Protein AF-A0A9Q1GTQ4-F1 (afdb_monomer_lite)

Structure (mmCIF, N/CA/C/O backbone):
data_AF-A0A9Q1GTQ4-F1
#
_entry.id   AF-A0A9Q1GTQ4-F1
#
loop_
_atom_site.group_PDB
_atom_site.id
_atom_site.type_symbol
_atom_site.label_atom_id
_atom_site.label_alt_id
_atom_site.label_comp_id
_atom_site.label_asym_id
_atom_site.label_entity_id
_atom_site.label_seq_id
_atom_site.pdbx_PDB_ins_code
_atom_site.Cartn_x
_atom_site.Cartn_y
_atom_site.Cartn_z
_atom_site.occupancy
_atom_site.B_iso_or_equiv
_atom_site.auth_seq_id
_atom_site.auth_comp_id
_atom_site.auth_asym_id
_atom_site.auth_atom_id
_atom_site.pdbx_PDB_model_num
ATOM 1 N N . MET A 1 1 ? -53.128 17.825 21.025 1.00 37.19 1 MET A N 1
ATOM 2 C CA . MET A 1 1 ? -52.164 16.921 20.366 1.00 37.19 1 MET A CA 1
ATOM 3 C C . MET A 1 1 ? -50.817 17.260 20.965 1.00 37.19 1 MET A C 1
ATOM 5 O O . MET A 1 1 ? -50.356 18.365 20.737 1.00 37.19 1 MET A O 1
ATOM 9 N N . ALA A 1 2 ? -50.318 16.425 21.877 1.00 45.41 2 ALA A N 1
ATOM 10 C CA . ALA A 1 2 ? -49.065 16.674 22.581 1.00 45.41 2 ALA A CA 1
ATOM 11 C C . ALA A 1 2 ? -47.959 15.899 21.868 1.00 45.41 2 ALA A C 1
ATOM 13 O O . ALA A 1 2 ? -48.068 14.682 21.714 1.00 45.41 2 ALA A O 1
ATOM 14 N N . ASP A 1 3 ? -46.935 16.613 21.420 1.00 52.06 3 ASP A N 1
ATOM 15 C CA . ASP A 1 3 ? -45.730 16.022 20.864 1.00 52.06 3 ASP A CA 1
ATOM 16 C C . ASP A 1 3 ? -45.007 15.293 22.002 1.00 52.06 3 ASP A C 1
ATOM 18 O O . ASP A 1 3 ? -44.536 15.903 22.961 1.00 52.06 3 ASP A O 1
ATOM 22 N N . MET A 1 4 ? -45.004 13.963 21.944 1.00 58.16 4 MET A N 1
ATOM 23 C CA . MET A 1 4 ? -44.297 13.112 22.896 1.00 58.16 4 MET A CA 1
ATOM 24 C C . MET A 1 4 ? -42.802 13.225 22.604 1.00 58.16 4 MET A C 1
ATOM 26 O O . MET A 1 4 ? -42.255 12.514 21.762 1.00 58.16 4 MET A O 1
ATOM 30 N N . GLU A 1 5 ? -42.161 14.199 23.242 1.00 65.50 5 GLU A N 1
ATOM 31 C CA . GLU A 1 5 ? -40.735 14.454 23.103 1.00 65.50 5 GLU A CA 1
ATOM 32 C C . GLU A 1 5 ? -39.952 13.238 23.625 1.00 65.50 5 GLU A C 1
ATOM 34 O O . GLU A 1 5 ? -40.071 12.858 24.790 1.00 65.50 5 GLU A O 1
ATOM 39 N N . ALA A 1 6 ? -39.182 12.582 22.751 1.00 68.12 6 ALA A N 1
ATOM 40 C CA . ALA A 1 6 ? -38.368 11.432 23.134 1.00 68.12 6 ALA A CA 1
ATOM 41 C C . ALA A 1 6 ? -37.388 11.817 24.256 1.00 68.12 6 ALA A C 1
ATOM 43 O O . ALA A 1 6 ? -36.678 12.828 24.138 1.00 68.12 6 ALA A O 1
ATOM 44 N N . SER A 1 7 ? -37.343 10.991 25.307 1.00 78.88 7 SER A N 1
ATOM 45 C CA . SER A 1 7 ? -36.493 11.198 26.480 1.00 78.88 7 SER A CA 1
ATOM 46 C C . SER A 1 7 ? -35.016 11.318 26.081 1.00 78.88 7 SER A C 1
ATOM 48 O O . SER A 1 7 ? -34.561 10.732 25.093 1.00 78.88 7 SER A O 1
ATOM 50 N N . VAL A 1 8 ? -34.241 12.082 26.854 1.00 75.75 8 VAL A N 1
ATOM 51 C CA . VAL A 1 8 ? -32.789 12.230 26.654 1.00 75.75 8 VAL A CA 1
ATOM 52 C C . VAL A 1 8 ? -32.092 10.864 26.707 1.00 75.75 8 VAL A C 1
ATOM 54 O O . VAL A 1 8 ? -31.188 10.606 25.905 1.00 75.75 8 VAL A O 1
ATOM 57 N N . GLU A 1 9 ? -32.564 9.956 27.566 1.00 78.06 9 GLU A N 1
ATOM 58 C CA . GLU A 1 9 ? -32.116 8.563 27.625 1.00 78.06 9 GLU A CA 1
ATOM 59 C C . GLU A 1 9 ? -32.265 7.832 26.280 1.00 78.06 9 GLU A C 1
ATOM 61 O O . GLU A 1 9 ? -31.291 7.226 25.817 1.00 78.06 9 GLU A O 1
ATOM 66 N N . ASP A 1 10 ? -33.412 7.952 25.603 1.00 77.06 10 ASP A N 1
ATOM 67 C CA . ASP A 1 10 ? -33.682 7.270 24.326 1.00 77.06 10 ASP A CA 1
ATOM 68 C C . ASP A 1 10 ? -32.749 7.773 23.214 1.00 77.06 10 ASP A C 1
ATOM 70 O O . ASP A 1 10 ? -32.191 6.992 22.435 1.00 77.06 10 ASP A O 1
ATOM 74 N N . LYS A 1 11 ? -32.495 9.088 23.177 1.00 84.19 11 LYS A N 1
ATOM 75 C CA . LYS A 1 11 ? -31.550 9.706 22.229 1.00 84.19 11 LYS A CA 1
ATOM 76 C C . LYS A 1 11 ? -30.117 9.217 22.472 1.00 84.19 11 LYS A C 1
ATOM 78 O O . LYS A 1 11 ? -29.389 8.932 21.518 1.00 84.19 11 LYS A O 1
ATOM 83 N N . SER A 1 12 ? -29.710 9.069 23.735 1.00 82.06 12 SER A N 1
ATOM 84 C CA . SER A 1 12 ? -28.376 8.566 24.094 1.00 82.06 12 SER A CA 1
ATOM 85 C C . SER A 1 12 ? -28.174 7.102 23.682 1.00 82.06 12 SER A C 1
ATOM 87 O O . SER A 1 12 ? -27.089 6.714 23.231 1.00 82.06 12 SER A O 1
ATOM 89 N N . GLN A 1 13 ? -29.232 6.293 23.778 1.00 87.38 13 GLN A N 1
ATOM 90 C CA . GLN A 1 13 ? -29.210 4.888 23.402 1.00 87.38 13 GLN A CA 1
ATOM 91 C C . GLN A 1 13 ? -29.061 4.729 21.887 1.00 87.38 13 GLN A C 1
ATOM 93 O O . GLN A 1 13 ? -28.233 3.934 21.442 1.00 87.38 13 GLN A O 1
ATOM 98 N N . LEU A 1 14 ? -29.747 5.556 21.093 1.00 86.75 14 LEU A N 1
ATOM 99 C CA . LEU A 1 14 ? -29.585 5.585 19.636 1.00 86.75 14 LEU A CA 1
ATOM 100 C C . LEU A 1 14 ? -28.147 5.899 19.209 1.00 86.75 14 LEU A C 1
ATOM 102 O O . LEU A 1 14 ? -27.613 5.225 18.330 1.00 86.75 14 LEU A O 1
ATOM 106 N N . VAL A 1 15 ? -27.485 6.871 19.846 1.00 86.12 15 VAL A N 1
ATOM 107 C CA . VAL A 1 15 ? -26.077 7.198 19.551 1.00 86.12 15 VAL A CA 1
ATOM 108 C C . VAL A 1 15 ? -25.156 6.020 19.871 1.00 86.12 15 VAL A C 1
ATOM 110 O O . VAL A 1 15 ? -24.256 5.706 19.086 1.00 86.12 15 VAL A O 1
ATOM 113 N N . ARG A 1 16 ? -25.385 5.328 20.994 1.00 85.12 16 ARG A N 1
ATOM 114 C CA . ARG A 1 16 ? -24.612 4.134 21.368 1.00 85.12 16 ARG A CA 1
ATOM 115 C C . ARG A 1 16 ? -24.807 3.003 20.364 1.00 85.12 16 ARG A C 1
ATOM 117 O O . ARG A 1 16 ? -23.817 2.429 19.913 1.00 85.12 16 ARG A O 1
ATOM 124 N N . GLU A 1 17 ? -26.045 2.711 19.977 1.00 86.56 17 GLU A N 1
ATOM 125 C CA . GLU A 1 17 ? -26.339 1.666 18.992 1.00 86.56 17 GLU A CA 1
ATOM 126 C C . GLU A 1 17 ? -25.802 2.024 17.597 1.00 86.56 17 GLU A C 1
ATOM 128 O O . GLU A 1 17 ? -25.155 1.201 16.949 1.00 86.56 17 GLU A O 1
ATOM 133 N N . PHE A 1 18 ? -25.937 3.279 17.162 1.00 85.50 18 PHE A N 1
ATOM 134 C CA . PHE A 1 18 ? -25.350 3.757 15.908 1.00 85.50 18 PHE A CA 1
ATOM 135 C C . PHE A 1 18 ? -23.821 3.637 15.905 1.00 85.50 18 PHE A C 1
ATOM 137 O O . PHE A 1 18 ? -23.231 3.173 14.926 1.00 85.50 18 PHE A O 1
ATOM 144 N N . THR A 1 19 ? -23.170 3.989 17.017 1.00 83.00 19 THR A N 1
ATOM 145 C CA . THR A 1 19 ? -21.713 3.881 17.169 1.00 83.00 19 THR A CA 1
ATOM 146 C C . THR A 1 19 ? -21.248 2.425 17.150 1.00 83.00 19 THR A C 1
ATOM 148 O O . THR A 1 19 ? -20.193 2.142 16.588 1.00 83.00 19 THR A O 1
ATOM 151 N N . LYS A 1 20 ? -22.031 1.477 17.683 1.00 82.06 20 LYS A N 1
ATOM 152 C CA . LYS A 1 20 ? -21.726 0.038 17.581 1.00 82.06 20 LYS A CA 1
ATOM 153 C C . LYS A 1 20 ? -21.799 -0.466 16.138 1.00 82.06 20 LYS A C 1
ATOM 155 O O . LYS A 1 20 ? -20.932 -1.223 15.713 1.00 82.06 20 LYS A O 1
ATOM 160 N N . VAL A 1 21 ? -22.808 -0.039 15.375 1.00 80.50 21 VAL A N 1
ATOM 161 C CA . VAL A 1 21 ? -23.027 -0.499 13.990 1.00 80.50 21 VAL A CA 1
ATOM 162 C C . VAL A 1 21 ? -22.034 0.136 13.009 1.00 80.50 21 VAL A C 1
ATOM 164 O O . VAL A 1 21 ? -21.502 -0.530 12.108 1.00 80.50 21 VAL A O 1
ATOM 167 N N . ARG A 1 22 ? -21.791 1.443 13.151 1.00 73.00 22 ARG A N 1
ATOM 168 C CA . ARG A 1 22 ? -20.939 2.202 12.231 1.00 73.00 22 ARG A CA 1
ATOM 169 C C . ARG A 1 22 ? -19.496 2.326 12.690 1.00 73.00 22 ARG A C 1
ATOM 171 O O . ARG A 1 22 ? -18.652 2.350 11.817 1.00 73.00 22 ARG A O 1
ATOM 178 N N . GLY A 1 23 ? -19.188 2.306 13.983 1.00 76.94 23 GLY A N 1
ATOM 179 C CA . GLY A 1 23 ? -17.821 2.407 14.506 1.00 76.94 23 GLY A CA 1
ATOM 180 C C . GLY A 1 23 ? -17.156 3.767 14.248 1.00 76.94 23 GLY A C 1
ATOM 181 O O . GLY A 1 23 ? -17.248 4.332 13.165 1.00 76.94 23 GLY A O 1
ATOM 182 N N . LEU A 1 24 ? -16.412 4.286 15.227 1.00 77.31 24 LEU A N 1
ATOM 183 C CA . LEU A 1 24 ? -15.738 5.593 15.110 1.00 77.31 24 LEU A CA 1
ATOM 184 C C . LEU A 1 24 ? -14.601 5.614 14.070 1.00 77.31 24 LEU A C 1
ATOM 186 O O . LEU A 1 24 ? -14.253 6.668 13.555 1.00 77.31 24 LEU A O 1
ATOM 190 N N . VAL A 1 25 ? -14.020 4.451 13.757 1.00 79.69 25 VAL A N 1
ATOM 191 C CA . VAL A 1 25 ? -12.807 4.318 12.919 1.00 79.69 25 VAL A CA 1
ATOM 192 C C . VAL A 1 25 ? -13.102 3.584 11.600 1.00 79.69 25 VAL A C 1
ATOM 194 O O . VAL A 1 25 ? -12.208 3.312 10.798 1.00 79.69 25 VAL A O 1
ATOM 197 N N . LYS A 1 26 ? -14.369 3.241 11.338 1.00 82.88 26 LYS A N 1
ATOM 198 C CA . LYS A 1 26 ? -14.732 2.382 10.202 1.00 82.88 26 LYS A CA 1
ATOM 199 C C . LYS A 1 26 ? -14.454 3.036 8.855 1.00 82.88 26 LYS A C 1
ATOM 201 O O . LYS A 1 26 ? -14.021 2.333 7.954 1.00 82.88 26 LYS A O 1
ATOM 206 N N . GLU A 1 27 ? -14.619 4.350 8.732 1.00 82.12 27 GLU A N 1
ATOM 207 C CA . GLU A 1 27 ? -14.321 5.085 7.491 1.00 82.12 27 GLU A CA 1
ATOM 208 C C . GLU A 1 27 ? -12.826 5.050 7.138 1.00 82.12 27 GLU A C 1
ATOM 210 O O . GLU A 1 27 ? -12.443 4.811 5.990 1.00 82.12 27 GLU A O 1
ATOM 215 N N . GLN A 1 28 ? -11.955 5.202 8.141 1.00 80.25 28 GLN A N 1
ATOM 216 C CA . GLN A 1 28 ? -10.507 5.096 7.946 1.00 80.25 28 GLN A CA 1
ATOM 217 C C . GLN A 1 28 ? -10.112 3.674 7.537 1.00 80.25 28 GLN A C 1
ATOM 219 O O . GLN A 1 28 ? -9.331 3.482 6.608 1.00 80.25 28 GLN A O 1
ATOM 224 N N . LEU A 1 29 ? -10.705 2.662 8.176 1.00 85.75 29 LEU A N 1
ATOM 225 C CA . LEU A 1 29 ? -10.453 1.270 7.816 1.00 85.75 29 LEU A CA 1
ATOM 226 C C . LEU A 1 29 ? -11.009 0.929 6.427 1.00 85.75 29 LEU A C 1
ATOM 228 O O . LEU A 1 29 ? -10.377 0.199 5.666 1.00 85.75 29 LEU A O 1
ATOM 232 N N . HIS A 1 30 ? -12.182 1.456 6.086 1.00 86.75 30 HIS A N 1
ATOM 233 C CA . HIS A 1 30 ? -12.830 1.215 4.806 1.00 86.75 30 HIS A CA 1
ATOM 234 C C . HIS A 1 30 ? -12.024 1.814 3.653 1.00 86.75 30 HIS A C 1
ATOM 236 O O . HIS A 1 30 ? -11.713 1.098 2.702 1.00 86.75 30 HIS A O 1
ATOM 242 N N . SER A 1 31 ? -11.613 3.081 3.767 1.00 86.06 31 SER A N 1
ATOM 243 C CA . SER A 1 31 ? -10.783 3.743 2.754 1.00 86.06 31 SER A CA 1
ATOM 244 C C . SER A 1 31 ? -9.420 3.064 2.597 1.00 86.06 31 SER A C 1
ATOM 246 O O . SER A 1 31 ? -8.992 2.804 1.473 1.00 86.06 31 SER A O 1
ATOM 248 N N . TYR A 1 32 ? -8.777 2.667 3.700 1.00 83.06 32 TYR A N 1
ATOM 249 C CA . TYR A 1 32 ? -7.516 1.927 3.657 1.00 83.06 32 TYR A CA 1
ATOM 250 C C . TYR A 1 32 ? -7.658 0.548 2.993 1.00 83.06 32 TYR A C 1
ATOM 252 O O . TYR A 1 32 ? -6.874 0.192 2.112 1.00 83.06 32 TYR A O 1
ATOM 260 N N . ASN A 1 33 ? -8.691 -0.222 3.346 1.00 86.56 33 ASN A N 1
ATOM 261 C CA . ASN A 1 33 ? -8.950 -1.526 2.729 1.00 86.56 33 ASN A CA 1
ATOM 262 C C . ASN A 1 33 ? -9.281 -1.396 1.236 1.00 86.56 33 ASN A C 1
ATOM 264 O O . ASN A 1 33 ? -8.821 -2.203 0.422 1.00 86.56 33 ASN A O 1
ATOM 268 N N . HIS A 1 34 ? -10.052 -0.375 0.859 1.00 89.38 34 HIS A N 1
ATOM 269 C CA . HIS A 1 34 ? -10.333 -0.072 -0.539 1.00 89.38 34 HIS A CA 1
ATOM 270 C C . HIS A 1 34 ? -9.045 0.269 -1.302 1.00 89.38 34 HIS A C 1
ATOM 272 O O . HIS A 1 34 ? -8.798 -0.275 -2.381 1.00 89.38 34 HIS A O 1
ATOM 278 N N . PHE A 1 35 ? -8.170 1.074 -0.694 1.00 86.50 35 PHE A N 1
ATOM 279 C CA . PHE A 1 35 ? -6.880 1.428 -1.272 1.00 86.50 35 PHE A CA 1
ATOM 280 C C . PHE A 1 35 ? -5.991 0.200 -1.529 1.00 86.50 35 PHE A C 1
ATOM 282 O O . PHE A 1 35 ? -5.483 0.015 -2.638 1.00 86.50 35 PHE A O 1
ATOM 289 N N . LEU A 1 36 ? -5.852 -0.678 -0.530 1.00 84.50 36 LEU A N 1
ATOM 290 C CA . LEU A 1 36 ? -5.027 -1.888 -0.625 1.00 84.50 36 LEU A CA 1
ATOM 291 C C . LEU A 1 36 ? -5.531 -2.892 -1.669 1.00 84.50 36 LEU A C 1
ATOM 293 O O . LEU A 1 36 ? -4.737 -3.611 -2.277 1.00 84.50 36 LEU A O 1
ATOM 297 N N . THR A 1 37 ? -6.846 -2.991 -1.852 1.00 85.56 37 THR A N 1
ATOM 298 C CA . THR A 1 37 ? -7.453 -4.013 -2.718 1.00 85.56 37 THR A CA 1
ATOM 299 C C . THR A 1 37 ? -7.638 -3.544 -4.156 1.00 85.56 37 THR A C 1
ATOM 301 O O . THR A 1 37 ? -7.492 -4.350 -5.083 1.00 85.56 37 THR A O 1
ATOM 304 N N . THR A 1 38 ? -7.946 -2.259 -4.339 1.00 88.81 38 THR A N 1
ATOM 305 C CA . THR A 1 38 ? -8.444 -1.707 -5.603 1.00 88.81 38 THR A CA 1
ATOM 306 C C . THR A 1 38 ? -7.512 -0.627 -6.141 1.00 88.81 38 THR A C 1
ATOM 308 O O . THR A 1 38 ? -6.903 -0.818 -7.196 1.00 88.81 38 THR A O 1
ATOM 311 N N . GLU A 1 39 ? -7.317 0.461 -5.397 1.00 86.25 39 GLU A N 1
ATOM 312 C CA . GLU A 1 39 ? -6.612 1.647 -5.908 1.00 86.25 39 GLU A CA 1
ATOM 313 C C . GLU A 1 39 ? -5.142 1.393 -6.229 1.00 86.25 39 GLU A C 1
ATOM 315 O O . GLU A 1 39 ? -4.646 1.847 -7.262 1.00 86.25 39 GLU A O 1
ATOM 320 N N . ILE A 1 40 ? -4.439 0.604 -5.410 1.00 84.69 40 ILE A N 1
ATOM 321 C CA . ILE A 1 40 ? -3.039 0.263 -5.689 1.00 84.69 40 ILE A CA 1
ATOM 322 C C . ILE A 1 40 ? -2.897 -0.484 -7.023 1.00 84.69 40 ILE A C 1
ATOM 324 O O . ILE A 1 40 ? -1.975 -0.227 -7.799 1.00 84.69 40 ILE A O 1
ATOM 328 N N . ARG A 1 41 ? -3.850 -1.366 -7.345 1.00 85.88 41 ARG A N 1
ATOM 329 C CA . ARG A 1 41 ? -3.860 -2.109 -8.610 1.00 85.88 41 ARG A CA 1
ATOM 330 C C . ARG A 1 41 ? -4.225 -1.204 -9.775 1.00 85.88 41 ARG A C 1
ATOM 332 O O . ARG A 1 41 ? -3.596 -1.304 -10.825 1.00 85.88 41 ARG A O 1
ATOM 339 N N . ASN A 1 42 ? -5.203 -0.320 -9.594 1.00 87.62 42 ASN A N 1
ATOM 340 C CA . ASN A 1 42 ? -5.592 0.663 -10.604 1.00 87.62 42 ASN A CA 1
ATOM 341 C C . ASN A 1 42 ? -4.419 1.587 -10.954 1.00 87.62 42 ASN A C 1
ATOM 343 O O . ASN A 1 42 ? -4.101 1.760 -12.128 1.00 87.62 42 ASN A O 1
ATOM 347 N N . THR A 1 43 ? -3.705 2.078 -9.942 1.00 82.81 43 THR A N 1
ATOM 348 C CA . THR A 1 43 ? -2.539 2.958 -10.106 1.00 82.81 43 THR A CA 1
ATOM 349 C C . THR A 1 43 ? -1.419 2.277 -10.898 1.00 82.81 43 THR A C 1
ATOM 351 O O . THR A 1 43 ? -0.847 2.870 -11.817 1.00 82.81 43 THR A O 1
ATOM 354 N N . VAL A 1 44 ? -1.132 1.007 -10.589 1.00 83.12 44 VAL A N 1
ATOM 355 C CA . VAL A 1 44 ? -0.137 0.203 -11.319 1.00 83.12 44 VAL A CA 1
ATOM 356 C C . VAL A 1 44 ? -0.597 -0.115 -12.743 1.00 83.12 44 VAL A C 1
ATOM 358 O O . VAL A 1 44 ? 0.220 -0.117 -13.658 1.00 83.12 44 VAL A O 1
ATOM 361 N N . ARG A 1 45 ? -1.897 -0.339 -12.970 1.00 84.06 45 ARG A N 1
ATOM 362 C CA . ARG A 1 45 ? -2.454 -0.553 -14.317 1.00 84.06 45 ARG A CA 1
ATOM 363 C C . ARG A 1 45 ? -2.362 0.691 -15.195 1.00 84.06 45 ARG A C 1
ATOM 365 O O . ARG A 1 45 ? -2.080 0.550 -16.380 1.00 84.06 45 ARG A O 1
ATOM 372 N N . MET A 1 46 ? -2.576 1.881 -14.632 1.00 81.81 46 MET A N 1
ATOM 373 C CA . MET A 1 46 ? -2.426 3.140 -15.372 1.00 81.81 46 MET A CA 1
ATOM 374 C C . MET A 1 46 ? -0.972 3.398 -15.781 1.00 81.81 46 MET A C 1
ATOM 376 O O . MET A 1 46 ? -0.723 3.919 -16.862 1.00 81.81 46 MET A O 1
ATOM 380 N N . ASN A 1 47 ? -0.015 2.976 -14.952 1.00 78.00 47 ASN A N 1
ATOM 381 C CA . ASN A 1 47 ? 1.421 3.131 -15.191 1.00 78.00 47 ASN A CA 1
ATOM 382 C C . ASN A 1 47 ? 2.090 1.775 -15.468 1.00 78.00 47 ASN A C 1
ATOM 384 O O . ASN A 1 47 ? 3.116 1.434 -14.878 1.00 78.00 47 ASN A O 1
ATOM 388 N N . ASN A 1 48 ? 1.475 0.962 -16.329 1.00 80.31 48 ASN A N 1
ATOM 389 C CA . ASN A 1 48 ? 1.846 -0.443 -16.486 1.00 80.31 48 ASN A CA 1
ATOM 390 C C . ASN A 1 48 ? 3.167 -0.674 -17.225 1.00 80.31 48 ASN A C 1
ATOM 392 O O . ASN A 1 48 ? 3.726 -1.756 -17.076 1.00 80.31 48 ASN A O 1
ATOM 396 N N . GLU A 1 49 ? 3.669 0.276 -18.016 1.00 82.25 49 GLU A N 1
ATOM 397 C CA . GLU A 1 49 ? 4.819 0.060 -18.890 1.00 82.25 49 GLU A CA 1
ATOM 398 C C . GLU A 1 49 ? 5.818 1.216 -18.860 1.00 82.25 49 GLU A C 1
ATOM 400 O O . GLU A 1 49 ? 5.477 2.380 -19.048 1.00 82.25 49 GLU A O 1
ATOM 405 N N . ILE A 1 50 ? 7.088 0.864 -18.677 1.00 82.88 50 ILE A N 1
ATOM 406 C CA . ILE A 1 50 ? 8.230 1.766 -18.765 1.00 82.88 50 ILE A CA 1
ATOM 407 C C . ILE A 1 50 ? 9.099 1.284 -19.923 1.00 82.88 50 ILE A C 1
ATOM 409 O O . ILE A 1 50 ? 9.590 0.153 -19.913 1.00 82.88 50 ILE A O 1
ATOM 413 N N . ARG A 1 51 ? 9.307 2.143 -20.922 1.00 81.62 51 ARG A N 1
ATOM 414 C CA . ARG A 1 51 ? 10.166 1.859 -22.081 1.00 81.62 51 ARG A CA 1
ATOM 415 C C . ARG A 1 51 ? 11.512 2.554 -21.954 1.00 81.62 51 ARG A C 1
ATOM 417 O O . ARG A 1 51 ? 11.605 3.653 -21.404 1.00 81.62 51 ARG A O 1
ATOM 424 N N . SER A 1 52 ? 12.556 1.927 -22.490 1.00 79.69 52 SER A N 1
ATOM 425 C CA . SER A 1 52 ? 13.845 2.595 -22.655 1.00 79.69 52 SER A CA 1
ATOM 426 C C . SER A 1 52 ? 13.737 3.705 -23.703 1.00 79.69 52 SER A C 1
ATOM 428 O O . SER A 1 52 ? 13.058 3.555 -24.716 1.00 79.69 52 SER A O 1
ATOM 430 N N . ARG A 1 53 ? 14.438 4.819 -23.468 1.00 78.44 53 ARG A N 1
ATOM 431 C CA . ARG A 1 53 ? 14.548 5.917 -24.443 1.00 78.44 53 ARG A CA 1
ATOM 432 C C . ARG A 1 53 ? 15.443 5.560 -25.631 1.00 78.44 53 ARG A C 1
ATOM 434 O O . ARG A 1 53 ? 15.264 6.126 -26.699 1.00 78.44 53 ARG A O 1
ATOM 441 N N . VAL A 1 54 ? 16.409 4.663 -25.424 1.00 78.62 54 VAL A N 1
ATOM 442 C CA . VAL A 1 54 ? 17.412 4.283 -26.435 1.00 78.62 54 VAL A CA 1
ATOM 443 C C . VAL A 1 54 ? 16.882 3.176 -27.345 1.00 78.62 54 VAL A C 1
ATOM 445 O O . VAL A 1 54 ? 17.051 3.236 -28.554 1.00 78.62 54 VAL A O 1
ATOM 448 N N . ASP A 1 55 ? 16.193 2.191 -26.765 1.00 78.19 55 ASP A N 1
ATOM 449 C CA . ASP A 1 55 ? 15.691 1.011 -27.468 1.00 78.19 55 ASP A CA 1
ATOM 450 C C . ASP A 1 55 ? 14.216 0.772 -2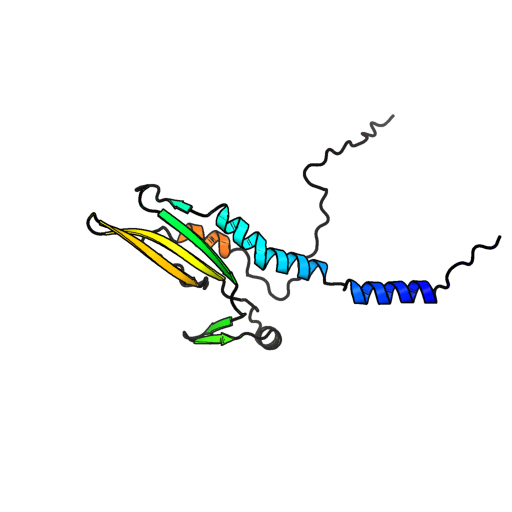7.108 1.00 78.19 55 ASP A C 1
ATOM 452 O O . ASP A 1 55 ? 13.937 0.232 -26.032 1.00 78.19 55 ASP A O 1
ATOM 456 N N . PRO A 1 56 ? 13.249 1.097 -27.986 1.00 80.12 56 PRO A N 1
ATOM 457 C CA . PRO A 1 56 ? 11.823 0.938 -27.682 1.00 80.12 56 PRO A CA 1
ATOM 458 C C . PRO A 1 56 ? 11.391 -0.530 -27.530 1.00 80.12 56 PRO A C 1
ATOM 460 O O . PRO A 1 56 ? 10.335 -0.811 -26.970 1.00 80.12 56 PRO A O 1
ATOM 463 N N . GLU A 1 57 ? 12.210 -1.474 -27.999 1.00 80.38 57 GLU A N 1
ATOM 464 C CA . GLU A 1 57 ? 11.984 -2.914 -27.833 1.00 80.38 57 GLU A CA 1
ATOM 465 C C . GLU A 1 57 ? 12.311 -3.422 -26.419 1.00 80.38 57 GLU A C 1
ATOM 467 O O . GLU A 1 57 ? 11.912 -4.528 -26.054 1.00 80.38 57 GLU A O 1
ATOM 472 N N . ILE A 1 58 ? 13.042 -2.635 -25.622 1.00 80.50 58 ILE A N 1
ATOM 473 C CA . ILE A 1 58 ? 13.344 -2.931 -24.222 1.00 80.50 58 ILE A CA 1
ATOM 474 C C . ILE A 1 58 ? 12.313 -2.212 -23.357 1.00 80.50 58 ILE A C 1
ATOM 476 O O . ILE A 1 58 ? 12.302 -0.982 -23.250 1.00 80.50 58 ILE A O 1
ATOM 480 N N . TYR A 1 59 ? 11.456 -3.000 -22.714 1.00 81.44 59 TYR A N 1
ATOM 481 C CA . TYR A 1 59 ? 10.424 -2.495 -21.821 1.00 81.44 59 TYR A CA 1
ATOM 482 C C . TYR A 1 59 ? 10.341 -3.303 -20.527 1.00 81.44 59 TYR A C 1
ATOM 484 O O . TYR A 1 59 ? 10.705 -4.482 -20.463 1.00 81.44 59 TYR A O 1
ATOM 492 N N . LEU A 1 60 ? 9.840 -2.635 -19.493 1.00 82.81 60 LEU A N 1
ATOM 493 C CA . LEU A 1 60 ? 9.463 -3.183 -18.202 1.00 82.81 60 LEU A CA 1
ATOM 494 C C . LEU A 1 60 ? 7.959 -2.999 -18.045 1.00 82.81 60 LEU A C 1
ATOM 496 O O . LEU A 1 60 ? 7.462 -1.884 -18.158 1.00 82.81 60 LEU A O 1
ATOM 500 N N . ARG A 1 61 ? 7.242 -4.087 -17.776 1.00 84.81 61 ARG A N 1
ATOM 501 C CA . ARG A 1 61 ? 5.796 -4.103 -17.596 1.00 84.81 61 ARG A CA 1
ATOM 502 C C . ARG A 1 61 ? 5.416 -4.648 -16.224 1.00 84.81 61 ARG A C 1
ATOM 504 O O . ARG A 1 61 ? 5.820 -5.751 -15.854 1.00 84.81 61 ARG A O 1
ATOM 511 N N . PHE A 1 62 ? 4.601 -3.904 -15.492 1.00 84.56 62 PHE A N 1
ATOM 512 C CA . PHE A 1 62 ? 3.988 -4.352 -14.248 1.00 84.56 62 PHE A CA 1
ATOM 513 C C . PHE A 1 62 ? 2.732 -5.170 -14.565 1.00 84.56 62 PHE A C 1
ATOM 515 O O . PHE A 1 62 ? 1.814 -4.682 -15.221 1.00 84.56 62 PHE A O 1
ATOM 522 N N . LYS A 1 63 ? 2.698 -6.432 -14.125 1.00 85.88 63 LYS A N 1
ATOM 523 C CA . LYS A 1 63 ? 1.538 -7.318 -14.313 1.00 85.88 63 LYS A CA 1
ATOM 524 C C . LYS A 1 63 ? 0.567 -7.249 -13.141 1.00 85.88 63 LYS A C 1
ATOM 526 O O . LYS A 1 63 ? -0.638 -7.169 -13.348 1.00 85.88 63 LYS A O 1
ATOM 531 N N . ASP A 1 64 ? 1.093 -7.340 -11.924 1.00 85.06 64 ASP A N 1
ATOM 532 C CA . ASP A 1 64 ? 0.286 -7.425 -10.708 1.00 85.06 64 ASP A CA 1
ATOM 533 C C . ASP A 1 64 ? 1.058 -6.876 -9.504 1.00 85.06 64 ASP A C 1
ATOM 535 O O . ASP A 1 64 ? 2.292 -6.908 -9.485 1.00 85.06 64 ASP A O 1
ATOM 539 N N . VAL A 1 65 ? 0.326 -6.398 -8.500 1.00 85.06 65 VAL A N 1
ATOM 540 C CA . VAL A 1 65 ? 0.864 -5.886 -7.236 1.00 85.06 65 VAL A CA 1
ATOM 541 C C . VAL A 1 65 ? 0.053 -6.439 -6.069 1.00 85.06 65 VAL A C 1
ATOM 543 O O . VAL A 1 65 ? -1.181 -6.488 -6.105 1.00 85.06 65 VAL A O 1
ATOM 546 N N . LYS A 1 66 ? 0.754 -6.878 -5.025 1.00 83.75 66 LYS A N 1
ATOM 547 C CA . LYS A 1 66 ? 0.162 -7.422 -3.803 1.00 83.75 66 LYS A CA 1
ATOM 548 C C . LYS A 1 66 ? 0.899 -6.890 -2.586 1.00 83.75 66 LYS A C 1
ATOM 550 O O . LYS A 1 66 ? 2.108 -6.703 -2.621 1.00 83.75 66 LYS A O 1
ATOM 555 N N . VAL A 1 67 ? 0.167 -6.669 -1.505 1.00 83.12 67 VAL A N 1
ATOM 556 C CA . VAL A 1 67 ? 0.751 -6.336 -0.204 1.00 83.12 67 VAL A CA 1
ATOM 557 C C . VAL A 1 67 ? 0.814 -7.621 0.615 1.00 83.12 67 VAL A C 1
ATOM 559 O O . VAL A 1 67 ? -0.179 -8.343 0.697 1.00 83.12 67 VAL A O 1
ATOM 562 N N . GLY A 1 68 ? 1.999 -7.941 1.133 1.00 83.69 68 GLY A N 1
ATOM 563 C CA . GLY A 1 68 ? 2.243 -9.133 1.938 1.00 83.69 68 GLY A CA 1
ATOM 564 C C . GLY A 1 68 ? 1.846 -8.954 3.402 1.00 83.69 68 GLY A C 1
ATOM 565 O O . GLY A 1 68 ? 1.205 -7.977 3.788 1.00 83.69 68 GLY A O 1
ATOM 566 N N . GLU A 1 69 ? 2.259 -9.899 4.245 1.00 86.19 69 GLU A N 1
ATOM 567 C CA . GLU A 1 69 ? 2.073 -9.770 5.689 1.00 86.19 69 GLU A CA 1
ATOM 568 C C . GLU A 1 69 ? 3.130 -8.852 6.327 1.00 86.19 69 GLU A C 1
ATOM 570 O O . GLU A 1 69 ? 4.294 -8.869 5.903 1.00 86.19 69 GLU A O 1
ATOM 575 N N . PRO A 1 70 ? 2.772 -8.107 7.390 1.00 85.62 70 PRO A N 1
ATOM 576 C CA . PRO A 1 70 ? 3.702 -7.275 8.144 1.00 85.62 70 PRO A CA 1
ATOM 577 C C . PRO A 1 70 ? 4.934 -8.057 8.599 1.00 85.62 70 PRO A C 1
ATOM 579 O O . PRO A 1 70 ? 4.856 -8.971 9.424 1.00 85.62 70 PRO A O 1
ATOM 582 N N . SER A 1 71 ? 6.082 -7.724 8.017 1.00 83.69 71 SER A N 1
ATOM 583 C CA . SER A 1 71 ? 7.326 -8.461 8.202 1.00 83.69 71 SER A CA 1
ATOM 584 C C . SER A 1 71 ? 8.535 -7.578 7.930 1.00 83.69 71 SER A C 1
ATOM 586 O O . SER A 1 71 ? 8.471 -6.616 7.166 1.00 83.69 71 SER A O 1
ATOM 588 N N . ILE A 1 72 ? 9.648 -7.919 8.573 1.00 82.00 72 ILE A N 1
ATOM 589 C CA . ILE A 1 72 ? 10.935 -7.249 8.414 1.00 82.00 72 ILE A CA 1
ATOM 590 C C . ILE A 1 72 ? 12.005 -8.269 8.033 1.00 82.00 72 ILE A C 1
ATOM 592 O O . ILE A 1 72 ? 12.013 -9.400 8.524 1.00 82.00 72 ILE A O 1
ATOM 596 N N . MET A 1 73 ? 12.907 -7.862 7.143 1.00 78.56 73 MET A N 1
ATOM 597 C CA . MET A 1 73 ? 14.122 -8.607 6.830 1.00 78.56 73 MET A CA 1
ATOM 598 C C . MET A 1 73 ? 15.210 -8.195 7.817 1.00 78.56 73 MET A C 1
ATOM 600 O O . MET A 1 73 ? 15.657 -7.051 7.785 1.00 78.56 73 MET A O 1
ATOM 604 N N . ILE A 1 74 ? 15.634 -9.116 8.678 1.00 79.44 74 ILE A N 1
ATOM 605 C CA . ILE A 1 74 ? 16.782 -8.925 9.572 1.00 79.44 74 ILE A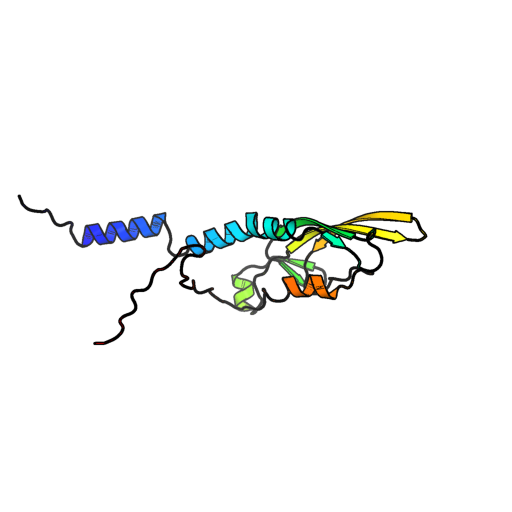 CA 1
ATOM 606 C C . ILE A 1 74 ? 17.751 -10.067 9.283 1.00 79.44 74 ILE A C 1
ATOM 608 O O . ILE A 1 74 ? 17.356 -11.229 9.357 1.00 79.44 74 ILE A O 1
ATOM 612 N N . ASP A 1 75 ? 18.982 -9.735 8.894 1.00 81.06 75 ASP A N 1
ATOM 613 C CA . ASP A 1 75 ? 20.054 -10.698 8.594 1.00 81.06 75 ASP A CA 1
ATOM 614 C C . ASP A 1 75 ? 19.645 -11.792 7.588 1.00 81.06 75 ASP A C 1
ATOM 616 O O . ASP A 1 75 ? 19.940 -12.972 7.748 1.00 81.06 75 ASP A O 1
ATOM 620 N N . GLY A 1 76 ? 18.896 -11.408 6.548 1.00 77.50 76 GLY A N 1
ATOM 621 C CA . GLY A 1 76 ? 18.416 -12.336 5.516 1.00 77.50 76 GLY A CA 1
ATOM 622 C C . GLY A 1 76 ? 17.218 -13.203 5.926 1.00 77.50 76 GLY A C 1
ATOM 623 O O . GLY A 1 76 ? 16.682 -13.927 5.088 1.00 77.50 76 GLY A O 1
ATOM 624 N N . ILE A 1 77 ? 16.733 -13.093 7.166 1.00 81.94 77 ILE A N 1
ATOM 625 C CA . ILE A 1 77 ? 15.586 -13.851 7.676 1.00 81.94 77 ILE A CA 1
ATOM 626 C C . ILE A 1 77 ? 14.346 -12.949 7.729 1.00 81.94 77 ILE A C 1
ATOM 628 O O . ILE A 1 77 ? 14.374 -11.850 8.289 1.00 81.94 77 ILE A O 1
ATOM 632 N N . ARG A 1 78 ? 13.224 -13.433 7.177 1.00 82.69 78 ARG A N 1
ATOM 633 C CA . ARG A 1 78 ? 11.909 -12.785 7.321 1.00 82.69 78 ARG A CA 1
ATOM 634 C C . ARG A 1 78 ? 11.353 -13.050 8.711 1.00 82.69 78 ARG A C 1
ATOM 636 O O . ARG A 1 78 ? 11.048 -14.193 9.044 1.00 82.69 78 ARG A O 1
ATOM 643 N N . ARG A 1 79 ? 11.162 -11.995 9.500 1.00 86.69 79 ARG A N 1
ATOM 644 C CA . ARG A 1 79 ? 10.469 -12.062 10.793 1.00 86.69 79 ARG A CA 1
ATOM 645 C C . ARG A 1 79 ? 9.124 -11.362 10.701 1.00 86.69 79 ARG A C 1
ATOM 647 O O . ARG A 1 79 ? 9.039 -10.246 10.193 1.00 86.69 79 ARG A O 1
ATOM 654 N N . LYS A 1 80 ? 8.077 -12.017 11.202 1.00 88.56 80 LYS A N 1
ATOM 655 C CA . LYS A 1 80 ? 6.740 -11.426 11.305 1.00 88.56 80 LYS A CA 1
ATOM 656 C C . LYS A 1 80 ? 6.748 -10.318 12.353 1.00 88.56 80 LYS A C 1
ATOM 658 O O . LYS A 1 80 ? 7.349 -10.468 13.416 1.00 88.56 80 LYS A O 1
ATOM 663 N N . LEU A 1 81 ? 6.091 -9.209 12.037 1.00 84.75 81 LEU A N 1
ATOM 664 C CA . LEU A 1 81 ? 5.950 -8.079 12.941 1.00 84.75 81 LEU A CA 1
ATOM 665 C C . LEU A 1 81 ? 4.612 -8.147 13.673 1.00 84.75 81 LEU A C 1
ATOM 667 O O . LEU A 1 81 ? 3.580 -8.484 13.093 1.00 84.75 81 LEU A O 1
ATOM 671 N N . PHE A 1 82 ? 4.636 -7.749 14.942 1.00 85.31 82 PHE A N 1
ATOM 672 C CA . PHE A 1 82 ? 3.445 -7.524 15.751 1.00 85.31 82 PHE A CA 1
ATOM 673 C C . PHE A 1 82 ? 3.406 -6.05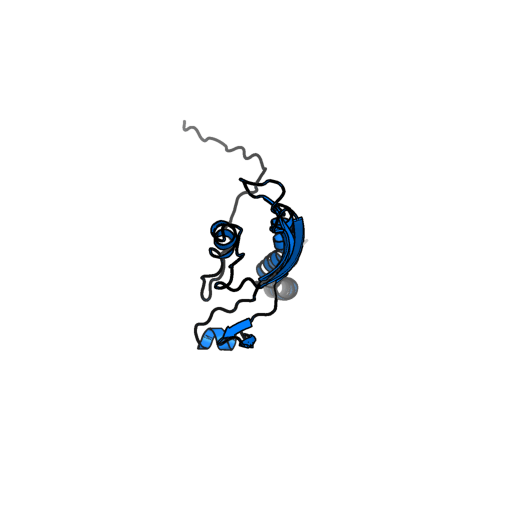8 16.193 1.00 85.31 82 PHE A C 1
ATOM 675 O O . PHE A 1 82 ? 4.454 -5.522 16.569 1.00 85.31 82 PHE A O 1
ATOM 682 N N . PRO A 1 83 ? 2.229 -5.402 16.202 1.00 84.50 83 PRO A N 1
ATOM 683 C CA . PRO A 1 83 ? 2.128 -3.984 16.551 1.00 84.50 83 PRO A CA 1
ATOM 684 C C . PRO A 1 83 ? 2.713 -3.656 17.930 1.00 84.50 83 PRO A C 1
ATOM 686 O O . PRO A 1 83 ? 3.400 -2.651 18.088 1.00 84.50 83 PRO A O 1
ATOM 689 N N . GLN A 1 84 ? 2.498 -4.530 18.919 1.00 85.81 84 GLN A N 1
ATOM 690 C CA . GLN A 1 84 ? 3.033 -4.353 20.270 1.00 85.81 84 GLN A CA 1
ATOM 691 C C . GLN A 1 84 ? 4.566 -4.381 20.287 1.00 85.81 84 GLN A C 1
ATOM 693 O O . GLN A 1 84 ? 5.188 -3.513 20.894 1.00 85.81 84 GLN A O 1
ATOM 698 N N . SER A 1 85 ? 5.180 -5.332 19.580 1.00 83.50 85 SER A N 1
ATOM 699 C CA . SER A 1 85 ? 6.638 -5.420 19.469 1.00 83.50 85 SER A CA 1
ATOM 700 C C . SER A 1 85 ? 7.220 -4.183 18.783 1.00 83.50 85 SER A C 1
ATOM 702 O O . SER A 1 85 ? 8.205 -3.641 19.268 1.00 83.50 85 SER A O 1
ATOM 704 N N . CYS A 1 86 ? 6.584 -3.697 17.711 1.00 83.31 86 CYS A N 1
ATOM 705 C CA . CYS A 1 86 ? 6.989 -2.477 17.006 1.00 83.31 86 CYS A CA 1
ATOM 706 C C . CYS A 1 86 ? 6.959 -1.232 17.905 1.00 83.31 86 CYS A C 1
ATOM 708 O O . CYS A 1 86 ? 7.897 -0.439 17.875 1.00 83.31 86 CYS A O 1
ATOM 710 N N . ARG A 1 87 ? 5.925 -1.087 18.747 1.00 80.69 87 ARG A N 1
ATOM 711 C CA . ARG A 1 87 ? 5.817 0.030 19.703 1.00 80.69 87 ARG A CA 1
ATOM 712 C C . ARG A 1 87 ? 6.928 0.013 20.750 1.00 80.69 87 ARG A C 1
ATOM 714 O O . ARG A 1 87 ? 7.479 1.062 21.058 1.00 80.69 87 ARG A O 1
ATOM 721 N N . LEU A 1 88 ? 7.280 -1.167 21.263 1.00 87.25 88 LEU A N 1
ATOM 722 C CA . LEU A 1 88 ? 8.324 -1.318 22.284 1.00 87.25 88 LEU A CA 1
ATOM 723 C C . LEU A 1 88 ? 9.733 -1.061 21.734 1.00 87.25 88 LEU A C 1
ATOM 725 O O . LEU A 1 88 ? 10.559 -0.462 22.411 1.00 87.25 88 LEU A O 1
ATOM 729 N N . THR A 1 89 ? 10.016 -1.507 20.510 1.00 83.44 89 THR A N 1
ATOM 730 C CA . THR A 1 89 ? 11.344 -1.373 19.888 1.00 83.44 89 THR A CA 1
ATOM 731 C C . THR A 1 89 ? 11.510 -0.089 19.074 1.00 83.44 89 THR A C 1
ATOM 733 O O . THR A 1 89 ? 12.590 0.176 18.550 1.00 83.44 89 THR A O 1
ATOM 736 N N . GLY A 1 90 ? 10.441 0.697 18.915 1.00 78.94 90 GLY A N 1
ATOM 737 C CA . GLY A 1 90 ? 10.421 1.872 18.046 1.00 78.94 90 GLY A CA 1
ATOM 738 C C . GLY A 1 90 ? 10.561 1.544 16.552 1.00 78.94 90 GLY A C 1
ATOM 739 O O . GLY A 1 90 ? 10.949 2.429 15.782 1.00 78.94 90 GLY A O 1
ATOM 740 N N . MET A 1 91 ? 10.272 0.301 16.146 1.00 77.69 91 MET A N 1
ATOM 741 C CA . MET A 1 91 ? 10.238 -0.137 14.747 1.00 77.69 91 MET A CA 1
ATOM 742 C C . MET A 1 91 ? 8.908 0.235 14.080 1.00 77.69 91 MET A C 1
ATOM 744 O O . MET A 1 91 ? 7.865 0.290 14.724 1.00 77.69 91 MET A O 1
ATOM 748 N N . THR A 1 92 ? 8.919 0.427 12.762 1.00 77.94 92 THR A N 1
ATOM 749 C CA . THR A 1 92 ? 7.696 0.688 11.989 1.00 77.94 92 THR A CA 1
ATOM 750 C C . THR A 1 92 ? 6.971 -0.618 11.666 1.00 77.94 92 THR A C 1
ATOM 752 O O . THR A 1 92 ? 7.574 -1.560 11.154 1.00 77.94 92 THR A O 1
ATOM 755 N N . TYR A 1 93 ? 5.664 -0.671 11.930 1.00 81.88 93 TYR A N 1
ATOM 756 C CA . TYR A 1 93 ? 4.813 -1.779 11.499 1.00 81.88 93 TYR A CA 1
ATOM 757 C C . TYR A 1 93 ? 4.517 -1.647 10.000 1.00 81.88 93 TYR A C 1
ATOM 759 O O . TYR A 1 93 ? 3.684 -0.840 9.596 1.00 81.88 93 TYR A O 1
ATOM 767 N N . ALA A 1 94 ? 5.236 -2.404 9.174 1.00 81.69 94 ALA A N 1
ATOM 768 C CA . ALA A 1 94 ? 5.135 -2.337 7.720 1.00 81.69 94 ALA A CA 1
ATOM 769 C C . ALA A 1 94 ? 5.088 -3.735 7.096 1.00 81.69 94 ALA A C 1
ATOM 771 O O . ALA A 1 94 ? 5.611 -4.701 7.656 1.00 81.69 94 ALA A O 1
ATOM 772 N N . ALA A 1 95 ? 4.468 -3.823 5.921 1.00 81.62 95 ALA A N 1
ATOM 773 C CA . ALA A 1 95 ? 4.412 -5.023 5.099 1.00 81.62 95 ALA A CA 1
ATOM 774 C C . ALA A 1 95 ? 5.167 -4.812 3.777 1.00 81.62 95 ALA A C 1
ATOM 776 O O . ALA A 1 95 ? 5.109 -3.713 3.216 1.00 81.62 95 ALA A O 1
ATOM 777 N N . PRO A 1 96 ? 5.852 -5.843 3.252 1.00 80.25 96 PRO A N 1
ATOM 778 C CA . PRO A 1 96 ? 6.500 -5.767 1.956 1.00 80.25 96 PRO A CA 1
ATOM 779 C C . PRO A 1 96 ? 5.452 -5.754 0.839 1.00 80.25 96 PRO A C 1
ATOM 781 O O . PRO A 1 96 ? 4.463 -6.491 0.876 1.00 80.25 96 PRO A O 1
ATOM 784 N N . ILE A 1 97 ? 5.691 -4.934 -0.182 1.00 81.81 97 ILE A N 1
ATOM 785 C CA . ILE A 1 97 ? 4.870 -4.898 -1.395 1.00 81.81 97 ILE A CA 1
ATOM 786 C C . ILE A 1 97 ? 5.542 -5.776 -2.447 1.00 81.81 97 ILE A C 1
ATOM 788 O O . ILE A 1 97 ? 6.691 -5.547 -2.812 1.00 81.81 97 ILE A O 1
ATOM 792 N N . GLU A 1 98 ? 4.840 -6.784 -2.942 1.00 81.50 98 GLU A N 1
ATOM 793 C CA . GLU A 1 98 ? 5.308 -7.688 -3.985 1.00 81.50 98 GLU A CA 1
ATOM 794 C C . GLU A 1 98 ? 4.736 -7.273 -5.341 1.00 81.50 98 GLU A C 1
ATOM 796 O O . GLU A 1 98 ? 3.522 -7.263 -5.548 1.00 81.50 98 GLU A O 1
ATOM 801 N N . ALA A 1 99 ? 5.616 -6.961 -6.291 1.00 83.44 99 ALA A N 1
ATOM 802 C CA . ALA A 1 99 ? 5.240 -6.646 -7.663 1.00 83.44 99 ALA A CA 1
ATOM 803 C C . ALA A 1 99 ? 5.703 -7.754 -8.615 1.00 83.44 99 ALA A C 1
ATOM 805 O O . ALA A 1 99 ? 6.864 -8.181 -8.596 1.00 83.44 99 ALA A O 1
ATOM 806 N N . ARG A 1 100 ? 4.797 -8.206 -9.485 1.00 83.44 100 ARG A N 1
ATOM 807 C CA . ARG A 1 100 ? 5.113 -9.093 -10.608 1.00 83.44 100 ARG A CA 1
ATOM 808 C C . ARG A 1 100 ? 5.491 -8.244 -11.804 1.00 83.44 100 ARG A C 1
ATOM 810 O O . ARG A 1 100 ? 4.660 -7.508 -12.339 1.00 83.44 100 ARG A O 1
ATOM 817 N N . ILE A 1 101 ? 6.747 -8.355 -12.214 1.00 83.56 101 ILE A N 1
ATOM 818 C CA . ILE A 1 101 ? 7.318 -7.541 -13.279 1.00 83.56 101 ILE A CA 1
ATOM 819 C C . ILE A 1 101 ? 7.774 -8.462 -14.403 1.00 83.56 101 ILE A C 1
ATOM 821 O O . ILE A 1 101 ? 8.496 -9.437 -14.185 1.00 83.56 101 ILE A O 1
ATOM 825 N N . GLN A 1 102 ? 7.368 -8.117 -15.616 1.00 84.88 102 GLN A N 1
ATOM 826 C CA . GLN A 1 102 ? 7.882 -8.687 -16.846 1.00 84.88 102 GLN A CA 1
ATOM 827 C C . GLN A 1 102 ? 8.844 -7.683 -17.473 1.00 84.88 102 GLN A C 1
ATOM 829 O O . GLN A 1 102 ? 8.517 -6.507 -17.580 1.00 84.88 102 GLN A O 1
ATOM 834 N N . TYR A 1 103 ? 10.023 -8.116 -17.893 1.00 82.38 103 TYR A N 1
ATOM 835 C CA . TYR A 1 103 ? 10.947 -7.243 -18.608 1.00 82.38 103 TYR A CA 1
ATOM 836 C C . TYR A 1 103 ? 11.596 -7.977 -19.771 1.00 82.38 103 TYR A C 1
ATOM 838 O O . TYR A 1 103 ? 11.810 -9.190 -19.725 1.00 82.38 103 TYR A O 1
ATOM 846 N N . VAL A 1 104 ? 11.910 -7.223 -20.817 1.00 83.06 104 VAL A N 1
ATOM 847 C CA . VAL A 1 104 ? 12.636 -7.724 -21.983 1.00 83.06 104 VAL A CA 1
ATOM 848 C C . VAL A 1 104 ? 14.059 -7.206 -21.914 1.00 83.06 104 VAL A C 1
ATOM 850 O O . VAL A 1 104 ? 14.272 -6.010 -21.730 1.00 83.06 104 VAL A O 1
ATOM 853 N N . CYS A 1 105 ? 15.045 -8.087 -22.068 1.00 74.62 105 CYS A N 1
ATOM 854 C CA . CYS A 1 105 ? 16.416 -7.658 -22.306 1.00 74.62 105 CYS A CA 1
ATOM 855 C C . CYS A 1 105 ? 16.938 -8.225 -23.625 1.00 74.62 105 CYS A C 1
ATOM 857 O O . CYS A 1 105 ? 16.611 -9.345 -24.025 1.00 74.62 105 CYS A O 1
ATOM 859 N N . LYS A 1 106 ? 17.749 -7.413 -24.307 1.00 73.62 106 LYS A N 1
ATOM 860 C CA . LYS A 1 106 ? 18.558 -7.860 -25.436 1.00 73.62 106 LYS A CA 1
ATOM 861 C C . LYS A 1 106 ? 19.896 -8.347 -24.897 1.00 73.62 106 LYS A C 1
ATOM 863 O O . LYS A 1 106 ? 20.626 -7.592 -24.250 1.00 73.62 106 LYS A O 1
ATOM 868 N N . CYS A 1 107 ? 20.217 -9.604 -25.157 1.00 68.31 107 CYS A N 1
ATOM 869 C CA . CYS A 1 107 ? 21.546 -10.162 -24.942 1.00 68.31 107 CYS A CA 1
ATOM 870 C C . CYS A 1 107 ? 21.992 -10.804 -26.255 1.00 68.31 107 CYS A C 1
ATOM 872 O O . CYS A 1 107 ? 21.298 -11.669 -26.776 1.00 68.31 107 CYS A O 1
ATOM 874 N N . ASN A 1 108 ? 23.130 -10.358 -26.793 1.00 69.44 108 ASN A N 1
ATOM 875 C CA . ASN A 1 108 ? 23.753 -10.915 -28.001 1.00 69.44 108 ASN A CA 1
ATOM 876 C C . ASN A 1 108 ? 22.848 -10.909 -29.253 1.00 69.44 108 ASN A C 1
ATOM 878 O O . ASN A 1 108 ? 22.887 -11.837 -30.047 1.00 69.44 108 ASN A O 1
ATOM 882 N N . GLY A 1 109 ? 22.007 -9.880 -29.420 1.00 71.81 109 GLY A N 1
ATOM 883 C CA . GLY A 1 109 ? 21.077 -9.767 -30.556 1.00 71.81 109 GLY A CA 1
ATOM 884 C C . GLY A 1 109 ? 19.756 -10.529 -30.389 1.00 71.81 109 GLY A C 1
ATOM 885 O O . GLY A 1 109 ? 18.798 -10.242 -31.102 1.00 71.81 109 GLY A O 1
ATOM 886 N N . GLU A 1 110 ? 19.648 -11.417 -29.398 1.00 75.38 110 GLU A N 1
ATOM 887 C CA . GLU A 1 110 ? 18.416 -12.145 -29.092 1.00 75.38 110 GLU A CA 1
ATOM 888 C C . GLU A 1 110 ? 17.569 -11.424 -28.036 1.00 75.38 110 GLU A C 1
ATOM 890 O O . GLU A 1 110 ? 18.076 -10.913 -27.028 1.00 75.38 110 GLU A O 1
ATOM 895 N N . LYS A 1 111 ? 16.248 -11.421 -28.246 1.00 76.12 111 LYS A N 1
ATOM 896 C CA . LYS A 1 111 ? 15.267 -10.906 -27.284 1.00 76.12 111 LYS A CA 1
ATOM 897 C C . LYS A 1 111 ? 14.889 -12.010 -26.307 1.00 76.12 111 LYS A C 1
ATOM 899 O O . LYS A 1 111 ? 14.359 -13.040 -26.716 1.00 76.12 111 LYS A O 1
ATOM 904 N N . LYS A 1 112 ? 15.098 -11.775 -25.012 1.00 80.38 112 LYS A N 1
ATOM 905 C CA . LYS A 1 112 ? 14.658 -12.690 -23.954 1.00 80.38 112 LYS A CA 1
ATOM 906 C C . LYS A 1 112 ? 13.681 -11.987 -23.022 1.00 80.38 112 LYS A C 1
ATOM 908 O O . LYS A 1 112 ? 13.925 -10.867 -22.570 1.00 80.38 112 LYS A O 1
ATOM 913 N N . ILE A 1 113 ? 12.564 -12.659 -22.762 1.00 82.81 113 ILE A N 1
ATOM 914 C CA . ILE A 1 113 ? 11.508 -12.195 -21.865 1.00 82.81 113 ILE A CA 1
ATOM 915 C C . ILE A 1 113 ? 11.731 -12.855 -20.511 1.00 82.81 113 ILE A C 1
ATOM 917 O O . ILE A 1 113 ? 11.832 -14.076 -20.418 1.00 82.81 113 ILE A O 1
ATOM 921 N N . PHE A 1 114 ? 11.773 -12.047 -19.462 1.00 79.88 114 PHE A N 1
ATOM 922 C CA . PHE A 1 114 ? 11.907 -12.516 -18.093 1.00 79.88 114 PHE A CA 1
ATOM 923 C C . PHE A 1 114 ? 10.700 -12.082 -17.281 1.00 79.88 114 PHE A C 1
ATOM 925 O O . PHE A 1 114 ? 10.221 -10.955 -17.403 1.00 79.88 114 PHE A O 1
ATOM 932 N N . GLU A 1 115 ? 10.239 -12.971 -16.412 1.00 80.38 115 GLU A N 1
ATOM 933 C CA . GLU A 1 115 ? 9.252 -12.666 -15.386 1.00 80.38 115 GLU A CA 1
ATOM 934 C C . GLU A 1 115 ? 9.904 -12.866 -14.022 1.00 80.38 115 GLU A C 1
ATOM 936 O O . GLU A 1 115 ? 10.550 -13.885 -13.770 1.00 80.38 115 GLU A O 1
ATOM 941 N N . ARG A 1 116 ? 9.794 -11.863 -13.151 1.00 73.88 116 ARG A N 1
ATOM 942 C CA . ARG A 1 116 ? 10.299 -11.935 -11.779 1.00 73.88 116 ARG A CA 1
ATOM 943 C C . ARG A 1 116 ? 9.291 -11.333 -10.815 1.00 73.88 116 ARG A C 1
ATOM 945 O O . ARG A 1 116 ? 8.684 -10.298 -11.089 1.00 73.88 116 ARG A O 1
ATOM 952 N N . VAL A 1 117 ? 9.169 -11.968 -9.656 1.00 69.12 117 VAL A N 1
ATOM 953 C CA . VAL A 1 117 ? 8.499 -11.388 -8.492 1.00 69.12 117 VAL A CA 1
ATOM 954 C C . VAL A 1 117 ? 9.549 -10.609 -7.719 1.00 69.12 117 VAL A C 1
ATOM 956 O O . VAL A 1 117 ? 10.579 -11.169 -7.343 1.00 69.12 117 VAL A O 1
ATOM 959 N N . ARG A 1 118 ? 9.323 -9.312 -7.518 1.00 66.25 118 ARG A N 1
ATOM 960 C CA . ARG A 1 118 ? 10.197 -8.484 -6.689 1.00 66.25 118 ARG A CA 1
ATOM 961 C C . ARG A 1 118 ? 9.464 -8.047 -5.437 1.00 66.25 118 ARG A C 1
ATOM 963 O O . ARG A 1 118 ? 8.367 -7.503 -5.507 1.00 66.25 118 ARG A O 1
ATOM 970 N N . MET A 1 119 ? 10.116 -8.280 -4.307 1.00 54.75 119 MET A N 1
ATOM 971 C CA . MET A 1 119 ? 9.740 -7.716 -3.021 1.00 54.75 119 MET A CA 1
ATOM 972 C C . MET A 1 119 ? 10.294 -6.298 -2.947 1.00 54.75 119 MET A C 1
ATOM 974 O O . MET A 1 119 ? 11.499 -6.100 -3.095 1.00 54.75 119 MET A O 1
ATOM 978 N N . GLY A 1 120 ? 9.430 -5.320 -2.712 1.00 53.91 120 GLY A N 1
ATOM 979 C CA . GLY A 1 120 ? 9.805 -3.957 -2.371 1.00 53.91 120 GLY A CA 1
ATOM 980 C C . GLY A 1 120 ? 10.405 -3.915 -0.971 1.00 53.91 120 GLY A C 1
ATOM 981 O O . GLY A 1 120 ? 9.757 -3.467 -0.034 1.00 53.91 120 GLY A O 1
ATOM 982 N N . ASN A 1 121 ? 11.632 -4.408 -0.820 1.00 46.62 121 ASN A N 1
ATOM 983 C CA . ASN A 1 121 ? 12.488 -4.016 0.289 1.00 46.62 121 ASN A CA 1
ATOM 984 C C . ASN A 1 121 ? 13.240 -2.750 -0.133 1.00 46.62 121 ASN A C 1
ATOM 986 O O . ASN A 1 121 ? 13.700 -2.650 -1.270 1.00 46.62 121 ASN A O 1
ATOM 990 N N . TYR A 1 122 ? 13.392 -1.806 0.795 1.00 42.59 122 TYR A N 1
ATOM 991 C CA . TYR A 1 122 ? 14.024 -0.495 0.580 1.00 42.59 122 TYR A CA 1
ATOM 992 C C . TYR A 1 122 ? 15.465 -0.550 0.025 1.00 42.59 122 TYR A C 1
ATOM 994 O O . TYR A 1 122 ? 15.981 0.477 -0.402 1.00 42.59 122 TYR A O 1
ATOM 1002 N N . ALA A 1 123 ? 16.117 -1.719 0.041 1.00 35.66 123 ALA A N 1
ATOM 1003 C CA . ALA A 1 123 ? 17.538 -1.881 -0.264 1.00 35.66 123 ALA A CA 1
ATOM 1004 C C . ALA A 1 123 ? 17.858 -2.568 -1.610 1.00 35.66 123 ALA A C 1
ATOM 1006 O O . ALA A 1 123 ? 18.956 -2.378 -2.118 1.00 35.66 123 ALA A O 1
ATOM 1007 N N . ASP A 1 124 ? 16.927 -3.301 -2.239 1.00 37.34 124 ASP A N 1
ATOM 1008 C CA . ASP A 1 124 ? 17.268 -4.214 -3.353 1.00 37.34 124 ASP A CA 1
ATOM 1009 C C . ASP A 1 124 ? 16.532 -3.912 -4.670 1.00 37.34 124 ASP A C 1
ATOM 1011 O O . ASP A 1 124 ? 16.040 -4.795 -5.383 1.00 37.34 124 ASP A O 1
ATOM 1015 N N . PHE A 1 125 ? 16.496 -2.635 -5.059 1.00 44.00 125 PHE A N 1
ATOM 1016 C CA . PHE A 1 125 ? 16.004 -2.216 -6.378 1.00 44.00 125 PHE A CA 1
ATOM 1017 C C . PHE A 1 125 ? 17.078 -2.299 -7.484 1.00 44.00 125 PHE A C 1
ATOM 1019 O O . PHE A 1 125 ? 17.117 -1.481 -8.399 1.00 44.00 125 PHE A O 1
ATOM 1026 N N . SER A 1 126 ? 17.962 -3.303 -7.447 1.00 40.00 126 SER A N 1
ATOM 1027 C CA . SER A 1 126 ? 18.968 -3.524 -8.496 1.00 40.00 126 SER A CA 1
ATOM 1028 C C . SER A 1 126 ? 18.350 -4.294 -9.676 1.00 40.00 126 SER A C 1
ATOM 1030 O O . SER 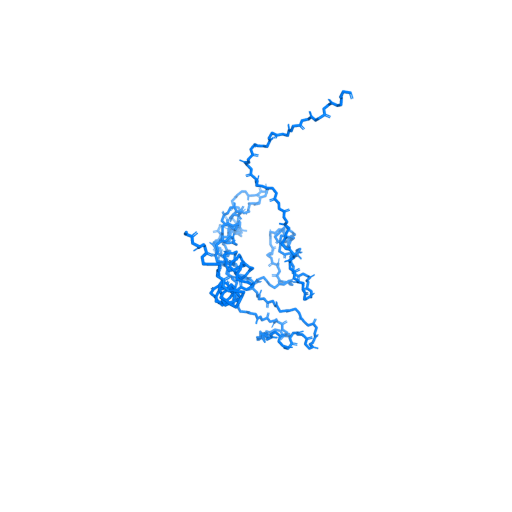A 1 126 ? 18.316 -5.527 -9.745 1.00 40.00 126 SER A O 1
ATOM 1032 N N . ILE A 1 127 ? 17.747 -3.575 -10.625 1.00 45.31 127 ILE A N 1
ATOM 1033 C CA . ILE A 1 127 ? 17.562 -4.102 -11.985 1.00 45.31 127 ILE A CA 1
ATOM 1034 C C . ILE A 1 127 ? 18.851 -3.755 -12.733 1.00 45.31 127 ILE A C 1
ATOM 1036 O O . ILE A 1 127 ? 19.131 -2.573 -12.899 1.00 45.31 127 ILE A O 1
ATOM 1040 N N . PRO A 1 128 ? 19.644 -4.735 -13.197 1.00 41.44 128 PRO A N 1
ATOM 1041 C CA . PRO A 1 128 ? 21.014 -4.480 -13.647 1.00 41.44 128 PRO A CA 1
ATOM 1042 C C . PRO A 1 128 ? 21.153 -3.604 -14.907 1.00 41.44 128 PRO A C 1
ATOM 1044 O O . PRO A 1 128 ? 22.276 -3.358 -15.330 1.00 41.44 128 PRO A O 1
ATOM 1047 N N . ARG A 1 129 ? 20.060 -3.139 -15.537 1.00 42.78 129 ARG A N 1
ATOM 1048 C CA . ARG A 1 129 ? 20.114 -2.396 -16.815 1.00 42.78 129 ARG A CA 1
ATOM 1049 C C . ARG A 1 129 ? 19.025 -1.344 -17.064 1.00 42.78 129 ARG A C 1
ATOM 1051 O O . ARG A 1 129 ? 19.020 -0.738 -18.127 1.00 42.78 129 ARG A O 1
ATOM 1058 N N . ILE A 1 130 ? 18.109 -1.108 -16.128 1.00 43.25 130 ILE A N 1
ATOM 1059 C CA . ILE A 1 130 ? 17.095 -0.048 -16.258 1.00 43.25 130 ILE A CA 1
ATOM 1060 C C . ILE A 1 130 ? 17.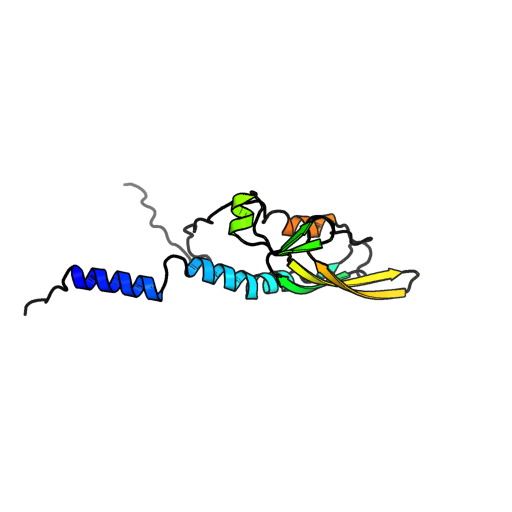349 0.891 -15.094 1.00 43.25 130 ILE A C 1
ATOM 1062 O O . ILE A 1 130 ? 17.294 0.429 -13.958 1.00 43.25 130 ILE A O 1
ATOM 1066 N N . ASN A 1 131 ? 17.690 2.153 -15.381 1.00 38.69 131 ASN A N 1
ATOM 1067 C CA . ASN A 1 131 ? 18.044 3.173 -14.390 1.00 38.69 131 ASN A CA 1
ATOM 1068 C C . ASN A 1 131 ? 17.140 3.064 -13.154 1.00 38.69 131 ASN A C 1
ATOM 1070 O O . ASN A 1 131 ? 15.978 3.468 -13.178 1.00 38.69 131 ASN A O 1
ATOM 1074 N N . ALA A 1 132 ? 17.695 2.505 -12.076 1.00 38.97 132 ALA A N 1
ATOM 1075 C CA . ALA A 1 132 ? 17.007 2.142 -10.836 1.00 38.97 132 ALA A CA 1
ATOM 1076 C C . ALA A 1 132 ? 16.434 3.351 -10.066 1.00 38.97 132 ALA A C 1
ATOM 1078 O O . ALA A 1 132 ? 15.833 3.199 -9.007 1.00 38.97 132 ALA A O 1
ATOM 1079 N N . PHE A 1 133 ? 16.613 4.557 -10.605 1.00 38.69 133 PHE A N 1
ATOM 1080 C CA . PHE A 1 133 ? 16.392 5.825 -9.930 1.00 38.69 133 PHE A CA 1
ATOM 1081 C C . PHE A 1 133 ? 14.920 6.274 -9.934 1.00 38.69 133 PHE A C 1
ATOM 1083 O O . PHE A 1 133 ? 14.461 6.874 -8.968 1.00 38.69 133 PHE A O 1
ATOM 1090 N N . THR A 1 134 ? 14.142 5.955 -10.977 1.00 38.41 134 THR A N 1
ATOM 1091 C CA . THR A 1 134 ? 12.769 6.489 -11.123 1.00 38.41 134 THR A CA 1
ATOM 1092 C C . THR A 1 134 ? 11.717 5.669 -10.373 1.00 38.41 134 THR A C 1
ATOM 1094 O O . THR A 1 134 ? 10.783 6.229 -9.808 1.00 38.41 134 THR A O 1
ATOM 1097 N N . ILE A 1 135 ? 11.871 4.342 -10.319 1.00 43.56 135 ILE A N 1
ATOM 1098 C CA . ILE A 1 135 ? 10.885 3.451 -9.680 1.00 43.56 135 ILE A CA 1
ATOM 1099 C C . ILE A 1 135 ? 11.030 3.479 -8.147 1.00 43.56 135 ILE A C 1
ATOM 1101 O O . ILE A 1 135 ? 10.045 3.349 -7.424 1.00 43.56 135 ILE A O 1
ATOM 1105 N N . ALA A 1 136 ? 12.248 3.725 -7.653 1.00 38.84 136 ALA A N 1
ATOM 1106 C CA . ALA A 1 136 ? 12.534 3.877 -6.231 1.00 38.84 136 ALA A CA 1
ATOM 1107 C C . ALA A 1 136 ? 11.859 5.131 -5.637 1.00 38.84 136 ALA A C 1
ATOM 1109 O O . ALA A 1 136 ? 11.256 5.059 -4.568 1.00 38.84 136 ALA A O 1
ATOM 1110 N N . TYR A 1 137 ? 11.874 6.263 -6.351 1.00 38.22 137 TYR A N 1
ATOM 1111 C CA . TYR A 1 137 ? 11.314 7.529 -5.856 1.00 38.22 137 TYR A CA 1
ATOM 1112 C C . TYR A 1 137 ? 9.795 7.489 -5.616 1.00 38.22 137 TYR A C 1
ATOM 1114 O O . TYR A 1 137 ? 9.319 8.113 -4.671 1.00 38.22 137 TYR A O 1
ATOM 1122 N N . LEU A 1 138 ? 9.036 6.727 -6.415 1.00 38.03 138 LEU A N 1
ATOM 1123 C CA . LEU A 1 138 ? 7.575 6.648 -6.279 1.00 38.03 138 LEU A CA 1
ATOM 1124 C C . LEU A 1 138 ? 7.136 5.935 -4.984 1.00 38.03 138 LEU A C 1
ATOM 1126 O O . LEU A 1 138 ? 6.109 6.287 -4.412 1.00 38.03 138 LEU A O 1
ATOM 1130 N N . PHE A 1 139 ? 7.926 4.974 -4.492 1.00 34.19 139 PHE A N 1
ATOM 1131 C CA . PHE A 1 139 ? 7.605 4.198 -3.285 1.00 34.19 139 PHE A CA 1
ATOM 1132 C C . PHE A 1 139 ? 8.304 4.707 -2.008 1.00 34.19 139 PHE A C 1
ATOM 1134 O O . PHE A 1 139 ? 7.780 4.514 -0.912 1.00 34.19 139 PHE A O 1
ATOM 1141 N N . ILE A 1 140 ? 9.452 5.392 -2.123 1.00 34.19 140 ILE A N 1
ATOM 1142 C CA . ILE A 1 140 ? 10.279 5.851 -0.985 1.00 34.19 140 ILE A CA 1
ATOM 1143 C C . ILE A 1 140 ? 9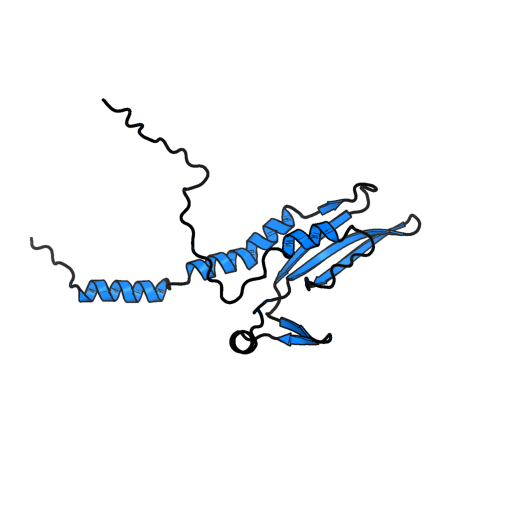.648 7.011 -0.187 1.00 34.19 140 ILE A C 1
ATOM 1145 O O . ILE A 1 140 ? 9.977 7.211 0.981 1.00 34.19 140 ILE A O 1
ATOM 1149 N N . VAL A 1 141 ? 8.733 7.791 -0.761 1.00 31.95 141 VAL A N 1
ATOM 1150 C CA . VAL A 1 141 ? 8.221 8.996 -0.077 1.00 31.95 141 VAL A CA 1
ATOM 1151 C C . VAL A 1 141 ? 7.143 8.682 0.980 1.00 31.95 141 VAL A C 1
ATOM 1153 O O . VAL A 1 141 ? 6.920 9.489 1.875 1.00 31.95 141 VAL A O 1
ATOM 1156 N N . HIS A 1 142 ? 6.511 7.501 0.961 1.00 37.34 142 HIS A N 1
ATOM 1157 C CA . HIS A 1 142 ? 5.274 7.268 1.729 1.00 37.34 142 HIS A CA 1
ATOM 1158 C C . HIS A 1 142 ? 5.404 6.562 3.095 1.00 37.34 142 HIS A C 1
ATOM 1160 O O . HIS A 1 142 ? 4.404 6.465 3.798 1.00 37.34 142 HIS A O 1
ATOM 1166 N N . MET A 1 143 ? 6.578 6.066 3.515 1.00 33.09 143 MET A N 1
ATOM 1167 C CA . MET A 1 143 ? 6.648 5.090 4.633 1.00 33.09 143 MET A CA 1
ATOM 1168 C C . MET A 1 143 ? 7.533 5.499 5.827 1.00 33.09 143 MET A C 1
ATOM 1170 O O . MET A 1 143 ? 8.026 4.647 6.566 1.00 33.09 143 MET A O 1
ATOM 1174 N N . ARG A 1 144 ? 7.745 6.800 6.058 1.00 36.97 144 ARG A N 1
ATOM 1175 C CA . ARG A 1 144 ? 8.518 7.327 7.205 1.00 36.97 144 ARG A CA 1
ATOM 1176 C C . ARG A 1 144 ? 7.606 7.997 8.235 1.00 36.97 144 ARG A C 1
ATOM 1178 O O . ARG A 1 144 ? 7.727 9.194 8.463 1.00 36.97 144 ARG A O 1
ATOM 1185 N N . GLN A 1 145 ? 6.712 7.251 8.885 1.00 39.03 145 GLN A N 1
ATOM 1186 C CA . GLN A 1 145 ? 5.919 7.806 9.989 1.00 39.03 145 GLN A CA 1
ATOM 1187 C C . GLN A 1 145 ? 5.747 6.817 11.153 1.00 39.03 145 GLN A C 1
ATOM 1189 O O . GLN A 1 145 ? 5.353 5.668 10.965 1.00 39.03 145 GLN A O 1
ATOM 1194 N N . LYS A 1 146 ? 6.108 7.277 12.360 1.00 42.56 146 LYS A N 1
ATOM 1195 C CA . LYS A 1 146 ? 5.874 6.605 13.647 1.00 42.56 146 LYS A CA 1
ATOM 1196 C C . LYS A 1 146 ? 4.563 7.138 14.221 1.00 42.56 146 LYS A C 1
ATOM 1198 O O . LYS A 1 146 ? 4.430 8.350 14.325 1.00 42.56 146 LYS A O 1
ATOM 1203 N N . ASP A 1 147 ? 3.635 6.237 14.541 1.00 51.75 147 ASP A N 1
ATOM 1204 C CA . ASP A 1 147 ? 2.328 6.508 15.161 1.00 51.75 147 ASP A CA 1
ATOM 1205 C C . ASP A 1 147 ? 1.610 7.762 14.628 1.00 51.75 147 ASP A C 1
ATOM 1207 O O . ASP A 1 147 ? 1.151 8.612 15.388 1.00 51.75 147 ASP A O 1
ATOM 1211 N N . VAL A 1 148 ? 1.514 7.887 13.300 1.00 56.06 148 VAL A N 1
ATOM 1212 C CA . VAL A 1 148 ? 0.799 9.003 12.674 1.00 56.06 148 VAL A CA 1
ATOM 1213 C C . VAL A 1 148 ? -0.628 8.597 12.358 1.00 56.06 148 VAL A C 1
ATOM 1215 O O . VAL A 1 148 ? -0.883 7.647 11.619 1.00 56.06 148 VAL A O 1
ATOM 1218 N N . VAL A 1 149 ? -1.561 9.360 12.915 1.00 57.16 149 VAL A N 1
ATOM 1219 C CA . VAL A 1 149 ? -2.957 9.351 12.495 1.00 57.16 149 VAL A CA 1
ATOM 1220 C C . VAL A 1 149 ? -3.096 10.373 11.376 1.00 57.16 149 VAL A C 1
ATOM 1222 O O . VAL A 1 149 ? -2.788 11.551 11.559 1.00 57.16 149 VAL A O 1
ATOM 1225 N N . ILE A 1 150 ? -3.555 9.926 10.209 1.00 70.38 150 ILE A N 1
ATOM 1226 C CA . ILE A 1 150 ? -3.888 10.830 9.109 1.00 70.38 150 ILE A CA 1
ATOM 1227 C C . ILE A 1 150 ? -5.173 11.565 9.501 1.00 70.38 150 ILE A C 1
ATOM 1229 O O . ILE A 1 150 ? -6.236 10.952 9.626 1.00 70.38 150 ILE A O 1
ATOM 1233 N N . LEU A 1 151 ? -5.063 12.875 9.729 1.00 69.62 151 LEU A N 1
ATOM 1234 C CA . LEU A 1 151 ? -6.222 13.743 9.917 1.00 69.62 151 LEU A CA 1
ATOM 1235 C C . LEU A 1 151 ? -7.006 13.799 8.606 1.00 69.62 151 LEU A C 1
ATOM 1237 O O . LEU A 1 151 ? -6.406 13.914 7.540 1.00 69.62 151 LEU A O 1
ATOM 1241 N N . ILE A 1 152 ? -8.333 13.708 8.682 1.00 74.19 152 ILE A N 1
ATOM 1242 C CA . ILE A 1 152 ? -9.199 13.797 7.504 1.00 74.19 152 ILE A CA 1
ATOM 1243 C C . ILE A 1 152 ? -9.304 15.281 7.131 1.00 74.19 152 ILE A C 1
ATOM 1245 O O . ILE A 1 152 ? -9.889 16.039 7.908 1.00 74.19 152 ILE A O 1
ATOM 1249 N N . PRO A 1 153 ? -8.730 15.725 5.996 1.00 76.56 153 PRO A N 1
ATOM 1250 C CA . PRO A 1 153 ? -8.896 17.101 5.569 1.00 76.56 153 PRO A CA 1
ATOM 1251 C C . PRO A 1 153 ? -10.313 17.291 5.028 1.00 76.56 153 PRO A C 1
ATOM 1253 O O . PRO A 1 153 ? -10.796 16.483 4.234 1.00 76.56 153 PRO A O 1
ATOM 1256 N N . GLU A 1 154 ? -10.959 18.387 5.409 1.00 73.19 154 GLU A N 1
ATOM 1257 C CA . GLU A 1 154 ? -12.171 18.826 4.728 1.00 73.19 154 GLU A CA 1
ATOM 1258 C C . GLU A 1 154 ? -11.781 19.424 3.371 1.00 73.19 154 GLU A C 1
ATOM 1260 O O . GLU A 1 154 ? -10.888 20.271 3.278 1.00 73.19 154 GLU A O 1
ATOM 1265 N N . ARG A 1 155 ? -12.401 18.933 2.296 1.00 76.25 155 ARG A N 1
ATOM 1266 C CA . ARG A 1 155 ? -12.188 19.429 0.934 1.00 76.25 155 ARG A CA 1
ATOM 1267 C C . ARG A 1 155 ? -13.530 19.679 0.265 1.00 76.25 155 ARG A C 1
ATOM 1269 O O . ARG A 1 155 ? -14.460 18.890 0.418 1.00 76.25 155 ARG A O 1
ATOM 1276 N N . LEU A 1 156 ? -13.605 20.773 -0.491 1.00 80.62 156 LEU A N 1
ATOM 1277 C CA . LEU A 1 156 ? -14.729 21.040 -1.384 1.00 80.62 156 LEU A CA 1
ATOM 1278 C C . LEU A 1 156 ? -14.825 19.928 -2.431 1.00 80.62 156 LEU A C 1
ATOM 1280 O O . LEU A 1 156 ? -13.818 19.334 -2.813 1.00 80.62 156 LEU A O 1
ATOM 1284 N N . SER A 1 157 ? -16.045 19.642 -2.885 1.00 78.38 157 SER A N 1
ATOM 1285 C CA . SER A 1 157 ? -16.259 18.620 -3.906 1.00 78.38 157 SER A CA 1
ATOM 1286 C C . SER A 1 157 ? -15.570 19.017 -5.208 1.00 78.38 157 SER A C 1
ATOM 1288 O O . SER A 1 157 ? -15.883 20.071 -5.771 1.00 78.38 157 SER A O 1
ATOM 1290 N N . ASP A 1 158 ? -14.708 18.141 -5.711 1.00 84.12 158 ASP A N 1
ATOM 1291 C CA . ASP A 1 158 ? -14.157 18.274 -7.053 1.00 84.12 158 ASP A CA 1
ATOM 1292 C C . ASP A 1 158 ? -15.287 18.218 -8.097 1.00 84.12 158 ASP A C 1
ATOM 1294 O O . ASP A 1 158 ? -16.319 17.572 -7.897 1.00 84.12 158 ASP A O 1
ATOM 1298 N N . ASN A 1 159 ? -15.088 18.890 -9.233 1.00 83.94 159 ASN A N 1
ATOM 1299 C CA . ASN A 1 159 ? -16.007 18.884 -10.380 1.00 83.94 159 ASN A CA 1
ATOM 1300 C C . ASN A 1 159 ? -17.425 19.421 -10.098 1.00 83.94 159 ASN A C 1
ATOM 1302 O O . ASN A 1 159 ? -18.382 19.040 -10.773 1.00 83.94 159 ASN A O 1
ATOM 1306 N N . ARG A 1 160 ? -17.567 20.343 -9.139 1.00 87.12 160 ARG A N 1
ATOM 1307 C CA . ARG A 1 160 ? -18.808 21.092 -8.900 1.00 87.12 160 ARG A CA 1
ATOM 1308 C C . ARG A 1 160 ? -18.589 22.580 -9.154 1.00 87.12 160 ARG A C 1
ATOM 1310 O O . ARG A 1 160 ? -17.608 23.152 -8.692 1.00 87.12 160 ARG A O 1
ATOM 1317 N N . VAL A 1 161 ? -19.512 23.210 -9.882 1.00 85.44 161 VAL A N 1
ATOM 1318 C CA . VAL A 1 161 ? -19.496 24.665 -10.081 1.00 85.44 161 VAL A CA 1
ATOM 1319 C C . VAL A 1 161 ? -20.023 25.334 -8.816 1.00 85.44 161 VAL A C 1
ATOM 1321 O O . VAL A 1 161 ? -21.145 25.054 -8.389 1.00 85.44 161 VAL A O 1
ATOM 1324 N N . PHE A 1 162 ? -19.212 26.211 -8.230 1.00 84.31 162 PHE A N 1
ATOM 1325 C CA . PHE A 1 162 ? -19.599 27.054 -7.106 1.00 84.31 162 PHE A CA 1
ATOM 1326 C C . PHE A 1 162 ? -19.795 28.482 -7.605 1.00 84.31 162 PHE A C 1
ATOM 1328 O O . PHE A 1 162 ? -18.911 29.053 -8.240 1.00 84.31 162 PHE A O 1
ATOM 1335 N N . THR A 1 163 ? -20.965 29.045 -7.333 1.00 85.50 163 THR A N 1
ATOM 1336 C CA . THR A 1 163 ? -21.248 30.464 -7.545 1.00 85.50 163 THR A CA 1
ATOM 1337 C C . THR A 1 163 ? -21.187 31.156 -6.195 1.00 85.50 163 THR A C 1
ATOM 1339 O O . THR A 1 163 ? -21.986 30.828 -5.317 1.00 85.50 163 THR A O 1
ATOM 1342 N N . ASP A 1 164 ? -20.245 32.079 -6.033 1.00 85.12 164 ASP A N 1
ATOM 1343 C CA . ASP A 1 164 ? -20.149 32.913 -4.837 1.00 85.12 164 ASP A CA 1
ATOM 1344 C C . ASP A 1 164 ? -20.929 34.220 -5.040 1.00 85.12 164 ASP A C 1
ATOM 1346 O O . ASP A 1 164 ? -21.042 34.719 -6.165 1.00 85.12 164 ASP A O 1
ATOM 1350 N N . ILE A 1 165 ? -21.495 34.756 -3.962 1.00 83.94 165 ILE A N 1
ATOM 1351 C CA . ILE A 1 165 ? -22.237 36.017 -3.990 1.00 83.94 165 ILE A CA 1
ATOM 1352 C C . ILE A 1 165 ? -21.267 37.116 -3.562 1.00 83.94 165 ILE A C 1
ATOM 1354 O O . ILE A 1 165 ? -20.982 37.284 -2.378 1.00 83.94 165 ILE A O 1
ATOM 1358 N N . ASP A 1 166 ? -20.754 37.869 -4.534 1.00 80.94 166 ASP A N 1
ATOM 1359 C CA . ASP A 1 166 ? -19.853 38.991 -4.273 1.00 80.94 166 ASP A CA 1
ATOM 1360 C C . ASP A 1 166 ? -20.622 40.138 -3.601 1.00 80.94 166 ASP A C 1
ATOM 1362 O O . ASP A 1 166 ? -21.501 40.762 -4.205 1.00 80.94 166 ASP A O 1
ATOM 1366 N N . ASN A 1 167 ? -20.309 40.420 -2.337 1.00 77.44 167 ASN A N 1
ATOM 1367 C CA . ASN A 1 167 ? -20.901 41.538 -1.616 1.00 77.44 167 ASN A CA 1
ATOM 1368 C C . ASN A 1 167 ? -20.076 42.802 -1.885 1.00 77.44 167 ASN A C 1
ATOM 1370 O O . ASN A 1 167 ? -19.317 43.268 -1.033 1.00 77.44 167 ASN A O 1
ATOM 1374 N N . LYS A 1 168 ? -20.204 43.358 -3.096 1.00 72.38 168 LYS A N 1
ATOM 1375 C CA . LYS A 1 168 ? -19.648 44.681 -3.395 1.00 72.38 168 LYS A CA 1
ATOM 1376 C C . LYS A 1 168 ? -20.405 45.717 -2.573 1.00 72.38 168 LYS A C 1
ATOM 1378 O O . LYS A 1 168 ? -21.567 46.008 -2.853 1.00 72.38 168 LYS A O 1
ATOM 1383 N N . GLY A 1 169 ? -19.728 46.215 -1.540 1.00 66.38 169 GLY A N 1
ATOM 1384 C CA . GLY A 1 169 ? -20.242 47.195 -0.593 1.00 66.38 169 GLY A CA 1
ATOM 1385 C C . GLY A 1 169 ? -20.940 48.365 -1.281 1.00 66.38 169 GLY A C 1
ATOM 1386 O O . GLY A 1 169 ? -20.435 48.926 -2.255 1.00 66.38 169 GLY A O 1
ATOM 1387 N N . LYS A 1 170 ? -22.115 48.699 -0.751 1.00 50.22 170 LYS A N 1
ATOM 1388 C CA . LYS A 1 170 ? -22.660 50.051 -0.833 1.00 50.22 170 LYS A CA 1
ATOM 1389 C C . LYS A 1 170 ? -21.860 50.975 0.073 1.00 50.22 170 LYS A C 1
ATOM 1391 O O . LYS A 1 170 ? -21.477 50.505 1.168 1.00 50.22 170 LYS A O 1
#

InterPro domains:
  IPR007644 RNA polymerase, beta subunit, protrusion [PF04563] (23-121)
  IPR015712 DNA-directed RNA polymerase, subunit 2 [PTHR20856] (5-162)

Sequence (170 aa):
MADMEASVEDKSQLVREFTKVRGLVKEQLHSYNHFLTTEIRNTVRMNNEIRSRVDPEIYLRFKDVKVGEPSIMIDGIRRKLFPQSCRLTGMTYAAPIEARIQYVCKCNGEKKIFERVRMGNYADFSIPRINAFTIAYLFIVHMRQKDVVILIPERLSDNRVFTDIDNKGK

Secondary structure (DSSP, 8-state):
----PPPHHHHHHHHHHHHHHH-TTHHHHHHHHHIIIIIHHHHHHHT-EEE-SS-TT-EEEEEEEEE--SEEEETTEEEE--HHHHHHHT-----PEEEEEEEEEEETTEEEEEEEEEEE-TT----TTS-THHHHHHHHTS---SS--------PPTT-----------

Radius of gyration: 25.2 Å; chains: 1; bounding box: 76×64×58 Å

Foldseek 3Di:
DDDPPDDPVVVVVVVVVCCVVCPPCNVVVVVVVCCQPPVVFVVCVVVFKDADPVDRLWIKGWDDKHWAAFWDQDPNDTDHDDPVVCVVVVHFRGTWMKIWMWTWDDDPNDIDIDIDIDTPDLPPLCPPPDPSPPVSVVPVPPGPDDPDDDDDDDDDDPPDDDDDDDCPDD

pLDDT: mean 72.93, std 16.62, range [31.95, 89.38]

Organism: NCBI:txid171969